Protein AF-A0A368G1B8-F1 (afdb_monomer_lite)

Organism: Ancylostoma caninum (NCBI:txid29170)

pLDDT: mean 90.11, std 9.59, range [39.81, 97.56]

Structure (mmCIF, N/CA/C/O backbone):
data_AF-A0A368G1B8-F1
#
_entry.id   AF-A0A368G1B8-F1
#
loop_
_atom_site.group_PDB
_atom_site.id
_atom_site.type_symbol
_atom_site.label_atom_id
_atom_site.label_alt_id
_atom_site.label_comp_id
_atom_site.label_asym_id
_atom_site.label_entity_id
_atom_site.label_seq_id
_atom_site.pdbx_PDB_ins_code
_atom_site.Cartn_x
_atom_site.Cartn_y
_atom_site.Cartn_z
_atom_site.occupancy
_atom_site.B_iso_or_equiv
_atom_site.auth_seq_id
_atom_site.auth_comp_id
_atom_site.auth_asym_id
_atom_site.auth_atom_id
_atom_site.pdbx_PDB_model_num
ATOM 1 N N . MET A 1 1 ? -8.456 -7.487 39.357 1.00 39.81 1 MET A N 1
ATOM 2 C CA . MET A 1 1 ? -8.401 -8.411 38.199 1.00 39.81 1 MET A CA 1
ATOM 3 C C . MET A 1 1 ? -7.713 -7.696 37.040 1.00 39.81 1 MET A C 1
ATOM 5 O O . MET A 1 1 ? -8.274 -6.729 36.543 1.00 39.81 1 MET A O 1
ATOM 9 N N . LEU A 1 2 ? -6.509 -8.111 36.630 1.00 42.59 2 LEU A N 1
ATOM 10 C CA . LEU A 1 2 ? -5.891 -7.611 35.394 1.00 42.59 2 LEU A CA 1
ATOM 11 C C . LEU A 1 2 ? -6.540 -8.318 34.195 1.00 42.59 2 LEU A C 1
ATOM 13 O O . LEU A 1 2 ? -6.423 -9.536 34.066 1.00 42.59 2 LEU A O 1
ATOM 17 N N . ARG A 1 3 ? -7.227 -7.577 33.318 1.00 55.09 3 ARG A N 1
ATOM 18 C CA . ARG A 1 3 ? -7.678 -8.117 32.026 1.00 55.09 3 ARG A CA 1
ATOM 19 C C . ARG A 1 3 ? -6.454 -8.315 31.125 1.00 55.09 3 ARG A C 1
ATOM 21 O O . ARG A 1 3 ? -5.745 -7.352 30.830 1.00 55.09 3 ARG A O 1
ATOM 28 N N . LYS A 1 4 ? -6.204 -9.552 30.683 1.00 54.22 4 LYS A N 1
ATOM 29 C CA . LYS A 1 4 ? -5.253 -9.827 29.596 1.00 54.22 4 LYS A CA 1
ATOM 30 C C . LYS A 1 4 ? -5.818 -9.213 28.315 1.00 54.22 4 LYS A C 1
ATOM 32 O O . LYS A 1 4 ? -6.913 -9.572 27.894 1.00 54.22 4 LYS A O 1
ATOM 37 N N . HIS A 1 5 ? -5.089 -8.270 27.731 1.00 60.88 5 HIS A N 1
ATOM 38 C CA . HIS A 1 5 ? -5.417 -7.727 26.419 1.00 60.88 5 HIS A CA 1
ATOM 39 C C . HIS A 1 5 ? -4.805 -8.658 25.377 1.00 60.88 5 HIS A C 1
ATOM 41 O O . HIS A 1 5 ? -3.584 -8.781 25.298 1.00 60.88 5 HIS A O 1
ATOM 47 N N . PHE A 1 6 ? -5.648 -9.347 24.618 1.00 68.31 6 PHE A N 1
ATOM 48 C CA . PHE A 1 6 ? -5.202 -10.096 23.451 1.00 68.31 6 PHE A CA 1
ATOM 49 C C . PHE A 1 6 ? -5.046 -9.112 22.290 1.00 68.31 6 PHE A C 1
ATOM 51 O O . PHE A 1 6 ? -5.903 -8.252 22.092 1.00 68.31 6 PHE A O 1
ATOM 58 N N . ARG A 1 7 ? -3.932 -9.211 21.562 1.00 81.06 7 ARG A N 1
ATOM 59 C CA . ARG A 1 7 ? -3.667 -8.440 20.346 1.00 81.06 7 ARG A CA 1
ATOM 60 C C . ARG A 1 7 ? -3.417 -9.424 19.220 1.00 81.06 7 ARG A C 1
ATOM 62 O O . ARG A 1 7 ? -2.559 -10.292 19.352 1.00 81.06 7 ARG A O 1
ATOM 69 N N . ILE A 1 8 ? -4.149 -9.259 18.127 1.00 86.19 8 ILE A N 1
ATOM 70 C CA . ILE A 1 8 ? -3.932 -10.017 16.896 1.00 86.19 8 ILE A CA 1
ATOM 71 C C . ILE A 1 8 ? -3.113 -9.144 15.951 1.00 86.19 8 ILE A C 1
ATOM 73 O O . ILE A 1 8 ? -3.399 -7.957 15.787 1.00 86.19 8 ILE A O 1
ATOM 77 N N . ILE A 1 9 ? -2.075 -9.734 15.366 1.00 89.88 9 ILE A N 1
ATOM 78 C CA . ILE A 1 9 ? -1.213 -9.096 14.375 1.00 89.88 9 ILE A CA 1
ATOM 79 C C . ILE A 1 9 ? -1.162 -10.029 13.169 1.00 89.88 9 ILE A C 1
ATOM 81 O O . ILE A 1 9 ? -0.794 -11.194 13.317 1.00 89.88 9 ILE A O 1
ATOM 85 N N . VAL A 1 10 ? -1.543 -9.517 12.001 1.00 91.56 10 VAL A N 1
ATOM 86 C CA . VAL A 1 10 ? -1.419 -10.213 10.717 1.00 91.56 10 VAL A CA 1
ATOM 87 C C . VAL A 1 10 ? -0.416 -9.451 9.866 1.00 91.56 10 VAL A C 1
ATOM 89 O O . VAL A 1 10 ? -0.584 -8.250 9.656 1.00 91.56 10 VAL A O 1
ATOM 92 N N . ASN A 1 11 ? 0.606 -10.161 9.389 1.00 93.69 11 ASN A N 1
ATOM 93 C CA . ASN A 1 11 ? 1.667 -9.609 8.555 1.00 93.69 11 ASN A CA 1
ATOM 94 C C . ASN A 1 11 ? 1.649 -10.268 7.174 1.00 93.69 11 ASN A C 1
ATOM 96 O O . ASN A 1 11 ? 1.469 -11.483 7.075 1.00 93.69 11 ASN A O 1
ATOM 100 N N . GLY A 1 12 ? 1.866 -9.474 6.132 1.00 92.94 12 GLY A N 1
ATOM 101 C CA . GLY A 1 12 ? 2.052 -9.941 4.763 1.00 92.94 12 GLY A CA 1
ATOM 102 C C . GLY A 1 12 ? 3.280 -9.283 4.156 1.00 92.94 12 GLY A C 1
ATOM 103 O O . GLY A 1 12 ? 3.201 -8.127 3.746 1.00 92.94 12 GLY A O 1
ATOM 104 N N . ASP A 1 13 ? 4.384 -10.022 4.082 1.00 94.88 13 ASP A N 1
ATOM 105 C CA . ASP A 1 13 ? 5.646 -9.543 3.520 1.00 94.88 13 ASP A CA 1
ATOM 106 C C . ASP A 1 13 ? 5.967 -10.269 2.213 1.00 94.88 13 ASP A C 1
ATOM 108 O O . ASP A 1 13 ? 5.776 -11.482 2.102 1.00 94.88 13 ASP A O 1
ATOM 112 N N . GLY A 1 14 ? 6.479 -9.548 1.215 1.00 94.38 14 GLY A N 1
ATOM 113 C CA . GLY A 1 14 ? 6.870 -10.172 -0.047 1.00 94.38 14 GLY A CA 1
ATOM 114 C C . GLY A 1 14 ? 7.873 -9.367 -0.854 1.00 94.38 14 GLY A C 1
ATOM 115 O O . GLY A 1 14 ? 7.927 -8.140 -0.786 1.00 94.38 14 GLY A O 1
ATOM 116 N N . GLN A 1 15 ? 8.672 -10.072 -1.650 1.00 94.81 15 GLN A N 1
ATOM 117 C CA . GLN A 1 15 ? 9.614 -9.465 -2.581 1.00 94.81 15 GLN A CA 1
ATOM 118 C C . GLN A 1 15 ? 9.571 -10.199 -3.918 1.00 94.81 15 GLN A C 1
ATOM 120 O O . GLN A 1 15 ? 9.564 -11.428 -3.952 1.00 94.81 15 GLN A O 1
ATOM 125 N N . ALA A 1 16 ? 9.569 -9.446 -5.015 1.00 93.94 16 ALA A N 1
ATOM 126 C CA . ALA A 1 16 ? 9.720 -9.979 -6.361 1.00 93.94 16 ALA A CA 1
ATOM 127 C C . ALA A 1 16 ? 10.942 -9.344 -7.027 1.00 93.94 16 ALA A C 1
ATOM 129 O O . ALA A 1 16 ? 11.042 -8.121 -7.153 1.00 93.94 16 ALA A O 1
ATOM 130 N N . HIS A 1 17 ? 11.877 -10.176 -7.475 1.00 93.06 17 HIS A N 1
ATOM 131 C CA . HIS A 1 17 ? 13.092 -9.729 -8.144 1.00 93.06 17 HIS A CA 1
ATOM 132 C C . HIS A 1 17 ? 13.237 -10.432 -9.489 1.00 93.06 17 HIS A C 1
ATOM 134 O O . HIS A 1 17 ? 13.127 -11.653 -9.577 1.00 93.06 17 HIS A O 1
ATOM 140 N N . SER A 1 18 ? 13.512 -9.652 -10.528 1.00 89.38 18 SER A N 1
ATOM 141 C CA . SER A 1 18 ? 13.812 -10.154 -11.865 1.00 89.38 18 SER A CA 1
ATOM 142 C C . SER A 1 18 ? 15.047 -9.449 -12.420 1.00 89.38 18 SER A C 1
ATOM 144 O O . SER A 1 18 ? 15.299 -8.281 -12.118 1.00 89.38 18 SER A O 1
ATOM 146 N N . ASN A 1 19 ? 15.822 -10.159 -13.237 1.00 85.12 19 ASN A N 1
ATOM 147 C CA . ASN A 1 19 ? 17.014 -9.621 -13.880 1.00 85.12 19 ASN A CA 1
ATOM 148 C C . ASN A 1 19 ? 16.810 -9.607 -15.398 1.00 85.12 19 ASN A C 1
ATOM 150 O O . ASN A 1 19 ? 16.779 -10.668 -16.016 1.00 85.12 19 ASN A O 1
ATOM 154 N N . GLY A 1 20 ? 16.650 -8.418 -15.984 1.00 77.12 20 GLY 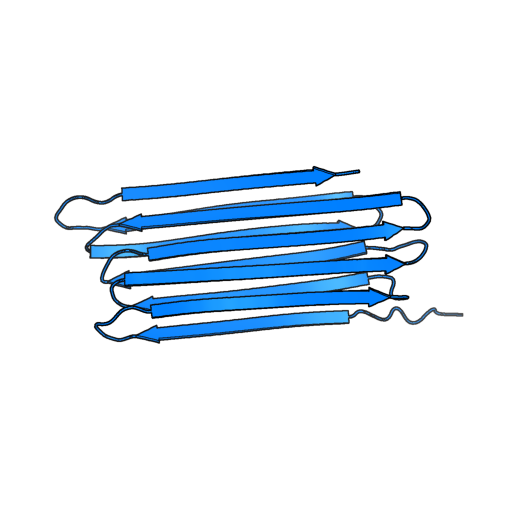A N 1
ATOM 155 C CA . GLY A 1 20 ? 16.422 -8.264 -17.428 1.00 77.12 20 GLY A CA 1
ATOM 156 C C . GLY A 1 20 ? 15.014 -8.656 -17.893 1.00 77.12 20 GLY A C 1
ATOM 157 O O . GLY A 1 20 ? 14.820 -8.952 -19.066 1.00 77.12 20 GLY A O 1
ATOM 158 N N . ALA A 1 21 ? 14.050 -8.723 -16.974 1.00 88.00 21 ALA A N 1
ATOM 159 C CA . ALA A 1 21 ? 12.657 -9.043 -17.265 1.00 88.00 21 ALA A CA 1
ATOM 160 C C . ALA A 1 21 ? 11.719 -8.192 -16.399 1.00 88.00 21 ALA A C 1
ATOM 162 O O . ALA A 1 21 ? 12.164 -7.374 -15.587 1.00 88.00 21 ALA A O 1
ATOM 163 N N . ASN A 1 22 ? 10.415 -8.388 -16.578 1.00 90.19 22 ASN A N 1
ATOM 164 C CA . ASN A 1 22 ? 9.403 -7.713 -15.779 1.00 90.19 22 ASN A CA 1
ATOM 165 C C . ASN A 1 22 ? 9.223 -8.399 -14.419 1.00 90.19 22 ASN A C 1
ATOM 167 O O . ASN A 1 22 ? 9.302 -9.624 -14.319 1.00 90.19 22 ASN A O 1
ATOM 171 N N . SER A 1 23 ? 8.917 -7.609 -13.389 1.00 92.56 23 SER A N 1
ATOM 172 C CA . SER A 1 23 ? 8.607 -8.108 -12.045 1.00 92.56 23 SER A CA 1
ATOM 173 C C . SER A 1 23 ? 7.259 -7.587 -11.569 1.00 92.56 23 SER A C 1
ATOM 175 O O . SER A 1 23 ? 6.995 -6.387 -11.634 1.00 92.56 23 SER A O 1
ATOM 177 N N . SER A 1 24 ? 6.409 -8.475 -11.060 1.00 91.75 24 SER A N 1
ATOM 178 C CA . SER A 1 24 ? 5.132 -8.096 -10.458 1.00 91.75 24 SER A CA 1
ATOM 179 C C . SER A 1 24 ? 4.954 -8.767 -9.107 1.00 91.75 24 SER A C 1
ATOM 181 O O . SER A 1 24 ? 5.149 -9.978 -8.995 1.00 91.75 24 SER A O 1
ATOM 183 N N . LEU A 1 25 ? 4.528 -8.000 -8.106 1.00 93.88 25 LEU A N 1
ATOM 184 C CA . LEU A 1 25 ? 4.177 -8.515 -6.786 1.00 93.88 25 LEU A CA 1
ATOM 185 C C . LEU A 1 25 ? 2.754 -8.100 -6.404 1.00 93.88 25 LEU A C 1
ATOM 187 O O . LEU A 1 25 ? 2.358 -6.948 -6.571 1.00 93.88 25 LEU A O 1
ATOM 191 N N . THR A 1 26 ? 1.987 -9.041 -5.858 1.00 94.62 26 THR A N 1
ATOM 192 C CA . THR A 1 26 ? 0.731 -8.758 -5.156 1.00 94.62 26 THR A CA 1
ATOM 193 C C . THR A 1 26 ? 0.792 -9.388 -3.777 1.00 94.62 26 THR A C 1
ATOM 195 O O . THR A 1 26 ? 1.048 -10.585 -3.664 1.00 94.62 26 THR A O 1
ATOM 198 N N . ILE A 1 27 ? 0.582 -8.586 -2.737 1.00 93.56 27 ILE A N 1
ATOM 199 C CA . ILE A 1 27 ? 0.590 -9.043 -1.343 1.00 93.56 27 ILE A CA 1
ATOM 200 C C . ILE A 1 27 ? -0.560 -8.432 -0.562 1.00 93.56 27 ILE A C 1
ATOM 202 O O . ILE A 1 27 ? -1.091 -7.386 -0.930 1.00 93.56 27 ILE A O 1
ATOM 206 N N . GLY A 1 28 ? -0.892 -9.045 0.567 1.00 91.56 28 GLY A N 1
ATOM 207 C CA . GLY A 1 28 ? -1.713 -8.359 1.537 1.00 91.56 28 GLY A CA 1
ATOM 208 C C . GLY A 1 28 ? -1.771 -9.022 2.896 1.00 91.56 28 GLY A C 1
ATOM 209 O O . GLY A 1 28 ? -1.371 -10.171 3.076 1.00 91.56 28 GLY A O 1
ATOM 210 N N . ALA A 1 29 ? -2.309 -8.268 3.846 1.00 93.56 29 ALA A N 1
ATOM 211 C CA . ALA A 1 29 ? -2.599 -8.708 5.199 1.00 93.56 29 ALA A CA 1
ATOM 212 C C . ALA A 1 29 ? -4.046 -8.352 5.533 1.00 93.56 29 ALA A C 1
ATOM 214 O O . ALA A 1 29 ? -4.413 -7.180 5.561 1.00 93.56 29 ALA A O 1
ATOM 215 N N . ASN A 1 30 ? -4.873 -9.363 5.785 1.00 92.56 30 ASN A N 1
ATOM 216 C CA . ASN A 1 30 ? -6.281 -9.176 6.116 1.00 92.56 30 ASN A CA 1
ATOM 217 C C . ASN A 1 30 ? -6.585 -9.850 7.449 1.00 92.56 30 ASN A C 1
ATOM 219 O O . ASN A 1 30 ? -6.193 -10.997 7.665 1.00 92.56 30 ASN A O 1
ATOM 223 N N . ALA A 1 31 ? -7.280 -9.141 8.329 1.00 90.56 31 ALA A N 1
ATOM 224 C CA . ALA A 1 31 ? -7.671 -9.651 9.631 1.00 90.56 31 ALA A CA 1
ATOM 225 C C . ALA A 1 31 ? -9.146 -9.350 9.898 1.00 90.56 31 ALA A C 1
ATOM 227 O O . ALA A 1 31 ? -9.542 -8.186 9.933 1.00 90.56 31 ALA A O 1
ATOM 228 N N . ASP A 1 32 ? -9.916 -10.404 10.157 1.00 90.31 32 ASP A N 1
ATOM 229 C CA . ASP A 1 32 ? -11.276 -10.323 10.679 1.00 90.31 32 ASP A CA 1
ATOM 230 C C . ASP A 1 32 ? -11.266 -10.768 12.137 1.00 90.31 32 ASP A C 1
ATOM 232 O O . ASP A 1 32 ? -10.928 -11.906 12.471 1.00 90.31 32 ASP A O 1
ATOM 236 N N . ILE A 1 33 ? -11.595 -9.841 13.025 1.00 87.31 3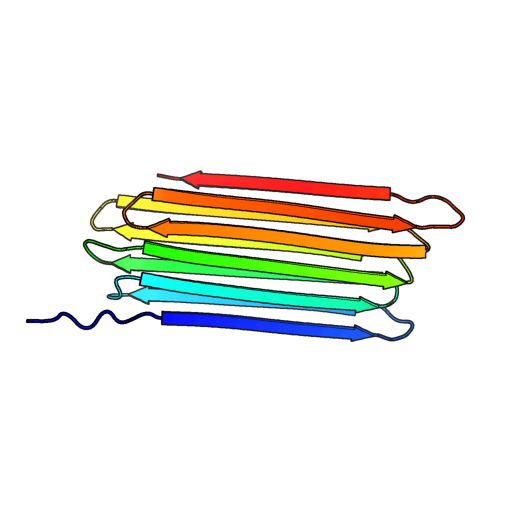3 ILE A N 1
ATOM 237 C CA . ILE A 1 33 ? -11.483 -10.026 14.462 1.00 87.31 33 ILE A CA 1
ATOM 238 C C . ILE A 1 33 ? -12.862 -9.896 15.095 1.00 87.31 33 ILE A C 1
ATOM 240 O O . ILE A 1 33 ? -13.433 -8.809 15.164 1.00 87.31 33 ILE A O 1
ATOM 244 N N . SER A 1 34 ? -13.347 -11.001 15.656 1.00 79.62 34 SER A N 1
ATOM 245 C CA . SER A 1 34 ? -14.468 -11.015 16.597 1.00 79.62 34 SER A CA 1
ATOM 246 C C . SER A 1 34 ? -13.938 -11.091 18.032 1.00 79.62 34 SER A C 1
ATOM 248 O O . SER A 1 34 ? -13.021 -11.869 18.299 1.00 79.62 34 SER A O 1
ATOM 250 N N . ASN A 1 35 ? -14.517 -10.340 18.974 1.00 70.19 35 ASN A N 1
ATOM 251 C CA . ASN A 1 35 ? -14.214 -10.422 20.418 1.00 70.19 35 ASN A CA 1
ATOM 252 C C . ASN A 1 35 ? -12.817 -9.946 20.886 1.00 70.19 35 ASN A C 1
ATOM 254 O O . ASN A 1 35 ? -12.425 -10.237 22.018 1.00 70.19 35 ASN A O 1
ATOM 258 N N . THR A 1 36 ? -12.069 -9.172 20.091 1.00 65.50 36 THR A N 1
ATOM 259 C CA . THR A 1 36 ? -10.739 -8.679 20.509 1.00 65.50 36 THR A CA 1
ATOM 260 C C . THR A 1 36 ? -10.660 -7.157 20.459 1.00 65.50 36 THR A C 1
ATOM 262 O O . THR A 1 36 ? -11.099 -6.535 19.502 1.00 65.50 36 THR A O 1
ATOM 265 N N . TYR A 1 37 ? -10.098 -6.555 21.509 1.00 74.38 37 TYR A N 1
ATOM 266 C CA . TYR A 1 37 ? -10.163 -5.110 21.738 1.00 74.38 37 TYR A CA 1
ATOM 267 C C . TYR A 1 37 ? -9.200 -4.296 20.851 1.00 74.38 37 TYR A C 1
ATOM 269 O O . TYR A 1 37 ? -9.451 -3.118 20.629 1.00 74.38 37 TYR A O 1
ATOM 277 N N . VAL A 1 38 ? -8.127 -4.895 20.306 1.00 81.44 38 VAL A N 1
ATOM 278 C CA . VAL A 1 38 ? -7.201 -4.222 19.372 1.00 81.44 38 VAL A CA 1
ATOM 279 C C . VAL A 1 38 ? -6.579 -5.214 18.380 1.00 81.44 38 VAL A C 1
ATOM 281 O O . VAL A 1 38 ? -6.110 -6.282 18.783 1.00 81.44 38 VAL A O 1
ATOM 284 N N . GLY A 1 39 ? -6.506 -4.836 17.101 1.00 89.31 39 GLY A N 1
ATOM 285 C CA . GLY A 1 39 ? -5.821 -5.601 16.052 1.00 89.31 39 GLY A CA 1
ATOM 286 C C . GLY A 1 39 ? -4.850 -4.770 15.213 1.00 89.31 39 GLY A C 1
ATOM 287 O O . GLY A 1 39 ? -4.902 -3.538 15.211 1.00 89.31 39 GLY A O 1
ATOM 288 N N . SER A 1 40 ? -3.961 -5.445 14.486 1.00 92.81 40 SER A N 1
ATOM 289 C CA . SER A 1 40 ? -3.117 -4.821 13.465 1.00 92.81 40 SER A CA 1
ATOM 290 C C . SER A 1 40 ? -3.029 -5.687 12.207 1.00 92.81 40 SER A C 1
ATOM 292 O O . SER A 1 40 ? -2.785 -6.887 12.314 1.00 92.81 40 SER A O 1
ATOM 294 N N . ALA A 1 41 ? -3.180 -5.070 11.036 1.00 95.25 41 ALA A N 1
ATOM 2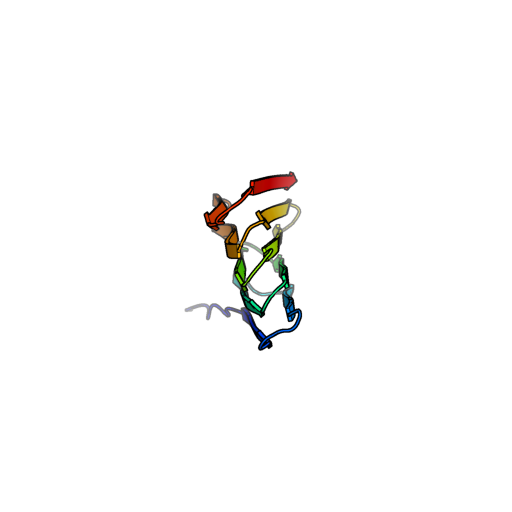95 C CA . ALA A 1 41 ? -2.897 -5.668 9.732 1.00 95.25 41 ALA A CA 1
ATOM 296 C C . ALA A 1 41 ? -1.768 -4.876 9.062 1.00 95.25 41 ALA A C 1
ATOM 298 O O . ALA A 1 41 ? -1.899 -3.673 8.845 1.00 95.25 41 ALA A O 1
ATOM 299 N N . LEU A 1 42 ? -0.639 -5.521 8.793 1.00 95.81 42 LEU A N 1
ATOM 300 C CA . LEU A 1 42 ? 0.563 -4.876 8.272 1.00 95.81 42 LEU A CA 1
ATOM 301 C C . LEU A 1 42 ? 0.990 -5.608 7.006 1.00 95.81 42 LEU A C 1
ATOM 303 O O . LEU A 1 42 ? 1.137 -6.826 7.022 1.00 95.81 42 LEU A O 1
ATOM 307 N N . SER A 1 43 ? 1.200 -4.892 5.911 1.00 95.50 43 SER A N 1
ATOM 308 C CA . SER A 1 43 ? 1.759 -5.497 4.710 1.00 95.50 43 SER A CA 1
ATOM 309 C C . SER A 1 43 ? 2.838 -4.616 4.103 1.00 95.50 43 SER A C 1
ATOM 311 O O . SER A 1 43 ? 2.686 -3.398 4.016 1.00 95.50 43 SER A O 1
ATOM 313 N N . ASN A 1 44 ? 3.952 -5.240 3.731 1.00 96.25 44 ASN A N 1
ATOM 314 C CA . ASN A 1 44 ? 5.100 -4.570 3.147 1.00 96.25 44 ASN A CA 1
ATOM 315 C C . ASN A 1 44 ? 5.669 -5.394 1.997 1.00 96.25 44 ASN A C 1
ATOM 317 O O . ASN A 1 44 ? 5.833 -6.610 2.093 1.00 96.25 44 ASN A O 1
ATOM 321 N N . GLY A 1 45 ? 6.032 -4.743 0.904 1.00 95.50 45 GLY A N 1
ATOM 322 C CA . GLY A 1 45 ? 6.745 -5.453 -0.137 1.00 95.50 45 GLY A CA 1
ATOM 323 C C . GLY A 1 45 ? 7.464 -4.581 -1.129 1.00 95.50 45 GLY A C 1
ATOM 324 O O . GLY A 1 45 ? 7.365 -3.353 -1.129 1.00 95.50 45 GLY A O 1
ATOM 325 N N . ALA A 1 46 ? 8.216 -5.269 -1.977 1.00 95.75 46 ALA A N 1
ATOM 326 C CA . ALA A 1 46 ? 9.036 -4.646 -2.993 1.00 95.75 46 ALA A CA 1
ATOM 327 C C . ALA A 1 46 ? 9.033 -5.458 -4.291 1.00 95.75 46 ALA A C 1
ATOM 329 O O . ALA A 1 46 ? 9.188 -6.679 -4.270 1.00 95.75 46 ALA A O 1
ATOM 330 N N . ALA A 1 47 ? 8.929 -4.775 -5.427 1.00 95.31 47 ALA A N 1
ATOM 331 C CA . ALA A 1 47 ? 9.163 -5.347 -6.746 1.00 95.31 47 ALA A CA 1
ATOM 332 C C . ALA A 1 47 ? 10.344 -4.640 -7.427 1.00 95.31 47 ALA A C 1
ATOM 334 O O . ALA A 1 47 ? 10.443 -3.415 -7.404 1.00 95.31 47 ALA A O 1
ATOM 335 N N . SER A 1 48 ? 11.247 -5.409 -8.040 1.00 93.50 48 SER A N 1
ATOM 336 C CA . SER A 1 48 ? 12.347 -4.864 -8.844 1.00 93.50 48 SER A CA 1
ATOM 337 C C . SER A 1 48 ? 12.619 -5.658 -10.121 1.00 93.50 48 SER A C 1
ATOM 339 O O . SER A 1 48 ? 12.523 -6.888 -10.139 1.00 93.50 48 SER A O 1
ATOM 341 N N . GLY A 1 49 ? 12.934 -4.948 -11.205 1.00 89.94 49 GLY A N 1
ATOM 342 C CA . GLY A 1 49 ? 13.098 -5.517 -12.547 1.00 89.94 49 GLY A CA 1
ATOM 343 C C . GLY A 1 49 ? 13.417 -4.460 -13.599 1.00 89.94 49 GLY A C 1
ATOM 344 O O . GLY A 1 49 ? 13.869 -3.368 -13.252 1.00 89.94 49 GLY A O 1
ATOM 345 N N . GLU A 1 50 ? 13.188 -4.772 -14.876 1.00 89.06 50 GLU A N 1
ATOM 346 C CA . GLU A 1 50 ? 13.206 -3.742 -15.919 1.00 89.06 50 GLU A CA 1
ATOM 347 C C . GLU A 1 50 ? 11.946 -2.878 -15.831 1.00 89.06 50 GLU A C 1
ATOM 349 O O . GLU A 1 50 ? 11.986 -1.762 -15.321 1.00 89.06 50 GLU A O 1
ATOM 354 N N . THR A 1 51 ? 10.795 -3.452 -16.184 1.00 90.94 51 THR A N 1
ATOM 355 C CA . THR A 1 51 ? 9.495 -2.882 -15.810 1.00 90.94 51 THR A CA 1
ATOM 356 C C . THR A 1 51 ? 8.984 -3.578 -14.558 1.00 90.94 51 THR A C 1
ATOM 358 O O . THR A 1 51 ? 9.014 -4.810 -14.474 1.00 90.94 51 THR A O 1
ATOM 361 N N . ASN A 1 52 ? 8.509 -2.826 -13.566 1.00 92.88 52 ASN A N 1
ATOM 362 C CA . ASN A 1 52 ? 7.970 -3.428 -12.351 1.00 92.88 52 ASN A CA 1
ATOM 363 C C . ASN A 1 52 ? 6.664 -2.802 -11.860 1.00 92.88 52 ASN A C 1
ATOM 365 O O . ASN A 1 52 ? 6.362 -1.627 -12.075 1.00 92.88 52 ASN A O 1
ATOM 369 N N . GLY A 1 53 ? 5.879 -3.649 -11.204 1.00 91.75 53 GLY A N 1
ATOM 370 C CA . GLY A 1 53 ? 4.584 -3.311 -10.644 1.00 91.75 53 GLY A CA 1
ATOM 371 C C . GLY A 1 53 ? 4.400 -3.953 -9.278 1.00 91.75 53 GLY A C 1
ATOM 372 O O . GLY A 1 53 ? 4.724 -5.127 -9.089 1.00 91.75 53 GLY A O 1
ATOM 373 N N . MET A 1 54 ? 3.831 -3.218 -8.330 1.00 93.75 54 MET A N 1
ATOM 374 C CA . MET A 1 54 ? 3.384 -3.804 -7.073 1.00 93.75 54 MET A CA 1
ATOM 375 C C . MET A 1 54 ? 1.990 -3.325 -6.708 1.00 93.75 54 MET A C 1
ATOM 377 O O . MET A 1 54 ? 1.708 -2.133 -6.713 1.00 93.75 54 MET A O 1
ATOM 381 N N . ALA A 1 55 ? 1.136 -4.258 -6.317 1.00 94.69 55 ALA A N 1
ATOM 382 C CA . ALA A 1 55 ? -0.098 -3.948 -5.623 1.00 94.69 55 ALA A CA 1
ATOM 383 C C . ALA A 1 55 ? -0.039 -4.560 -4.228 1.00 94.69 55 ALA A C 1
ATOM 385 O O . ALA A 1 55 ? 0.452 -5.676 -4.050 1.00 94.69 55 ALA A O 1
ATOM 386 N N . GLY A 1 56 ? -0.581 -3.878 -3.232 1.00 94.19 56 GLY A N 1
ATOM 387 C CA . GLY A 1 56 ? -0.911 -4.593 -2.017 1.00 94.19 56 GLY A CA 1
ATOM 388 C C . GLY A 1 56 ? -1.973 -3.949 -1.168 1.00 94.19 56 GLY A C 1
ATOM 389 O O . GLY A 1 56 ? -2.358 -2.792 -1.369 1.00 94.19 56 GLY A O 1
ATOM 390 N N . ASN A 1 57 ? -2.483 -4.763 -0.254 1.00 95.56 57 ASN A N 1
ATOM 391 C CA . ASN A 1 57 ? -3.601 -4.408 0.590 1.00 95.56 57 ASN A CA 1
ATOM 392 C C . ASN A 1 57 ? -3.345 -4.737 2.064 1.00 95.56 57 ASN A C 1
ATOM 394 O O . ASN A 1 57 ? -2.828 -5.797 2.401 1.00 95.56 57 ASN A O 1
ATOM 398 N N . ALA A 1 58 ? -3.801 -3.872 2.960 1.00 96.31 58 ALA A N 1
ATOM 399 C CA . ALA A 1 58 ? -3.892 -4.178 4.379 1.00 96.31 58 ALA A CA 1
ATOM 400 C C . ALA A 1 58 ? -5.289 -3.835 4.887 1.00 96.31 58 ALA A C 1
ATOM 402 O O . ALA A 1 58 ? -5.688 -2.675 4.845 1.00 96.31 58 ALA A O 1
ATOM 403 N N . SER A 1 59 ? -6.045 -4.824 5.359 1.00 95.69 59 SER A N 1
ATOM 404 C CA . SER A 1 59 ? -7.396 -4.613 5.878 1.00 95.69 59 SER A CA 1
ATOM 405 C C . SER A 1 59 ? -7.546 -5.171 7.284 1.00 95.69 59 SER A C 1
ATOM 407 O O . SER A 1 59 ? -7.137 -6.297 7.572 1.00 95.69 59 SER A O 1
ATOM 409 N N . LEU A 1 60 ? -8.151 -4.380 8.161 1.00 94.88 60 LEU A N 1
ATOM 410 C CA . LEU A 1 60 ? -8.511 -4.796 9.504 1.00 94.88 60 LEU A CA 1
ATOM 411 C C . LEU A 1 60 ? -9.996 -4.537 9.742 1.00 94.88 60 LEU A C 1
ATOM 413 O O . LEU A 1 60 ? -10.434 -3.387 9.732 1.00 94.88 60 LEU A O 1
ATOM 417 N N . ASN A 1 61 ? -10.741 -5.597 10.036 1.00 93.06 61 ASN A N 1
ATOM 418 C CA . ASN A 1 61 ? -12.121 -5.522 10.488 1.00 93.06 61 ASN A CA 1
ATOM 419 C C . ASN A 1 61 ? -12.193 -5.990 11.946 1.00 93.06 61 ASN A C 1
ATOM 421 O O . ASN A 1 61 ? -11.784 -7.106 12.267 1.00 93.06 61 ASN A O 1
ATOM 425 N N . VAL A 1 62 ? -12.708 -5.144 12.838 1.00 90.88 62 VAL A N 1
ATOM 426 C CA . VAL A 1 62 ? -12.911 -5.485 14.254 1.00 90.88 62 VAL A CA 1
ATOM 427 C C . VAL A 1 62 ? -14.371 -5.274 14.627 1.00 90.88 62 VAL A C 1
ATOM 429 O O . VAL A 1 62 ? -14.888 -4.163 14.503 1.00 90.88 62 VAL A O 1
ATOM 432 N N . ASP A 1 63 ? -15.012 -6.334 15.118 1.00 88.44 63 ASP A N 1
ATOM 433 C CA . ASP A 1 63 ? -16.331 -6.286 15.754 1.00 88.44 63 ASP A CA 1
ATOM 434 C C . ASP A 1 63 ? -16.167 -6.556 17.256 1.00 88.44 63 ASP A C 1
ATOM 436 O O . ASP A 1 63 ? -15.817 -7.668 17.682 1.00 88.44 63 ASP A O 1
ATOM 440 N N . GLY A 1 64 ? -16.335 -5.504 18.063 1.00 81.00 64 GLY A N 1
ATOM 441 C CA . GLY A 1 64 ? -15.995 -5.530 19.481 1.00 81.00 64 GLY A CA 1
ATOM 442 C C . GLY A 1 64 ? -16.754 -4.528 20.356 1.00 81.00 64 GLY A C 1
ATOM 443 O O . GLY A 1 64 ? -17.543 -3.699 19.906 1.00 81.00 64 GLY A O 1
ATOM 444 N N . GLY A 1 65 ? -16.513 -4.629 21.666 1.00 77.00 65 GLY A N 1
ATOM 445 C CA . GLY A 1 65 ? -17.114 -3.772 22.694 1.00 77.00 65 GLY A CA 1
ATOM 446 C C . GLY A 1 65 ? -16.341 -2.469 22.938 1.00 77.00 65 GLY A C 1
ATOM 447 O O . GLY A 1 65 ? -15.680 -1.929 22.049 1.00 77.00 65 GLY A O 1
ATOM 448 N N . SER A 1 66 ? -16.398 -1.940 24.166 1.00 73.69 66 SER A N 1
ATOM 449 C CA . SER A 1 66 ? -15.650 -0.722 24.515 1.00 73.69 66 SER A CA 1
ATOM 450 C C . SER A 1 66 ? -14.135 -0.909 24.362 1.00 73.69 66 SER A C 1
ATOM 452 O O . SER A 1 66 ? -13.593 -1.966 24.673 1.00 73.69 66 SER A O 1
ATOM 454 N N . GLY A 1 67 ? -13.448 0.130 23.878 1.00 72.06 67 GLY A N 1
ATOM 455 C CA . GLY A 1 67 ? -11.998 0.096 23.657 1.00 72.06 67 GLY A CA 1
ATOM 456 C C . GLY A 1 67 ? -11.566 -0.559 22.343 1.00 72.06 67 GLY A C 1
ATOM 457 O O . GLY A 1 67 ? -10.369 -0.744 22.151 1.00 72.06 67 GLY A O 1
ATOM 458 N N . THR A 1 68 ? -12.514 -0.876 21.452 1.00 83.25 68 THR A N 1
ATOM 459 C CA . THR A 1 68 ? -12.236 -1.355 20.092 1.00 83.25 68 THR A CA 1
ATOM 460 C C . THR A 1 68 ? -11.405 -0.336 19.314 1.00 83.25 68 THR A C 1
ATOM 462 O O . THR A 1 68 ? -11.799 0.823 19.160 1.00 83.25 68 THR A O 1
ATOM 465 N N . GLY A 1 69 ? -10.266 -0.790 18.802 1.00 88.38 69 GLY A N 1
ATOM 466 C CA . GLY A 1 69 ? -9.374 -0.008 17.958 1.00 88.38 69 GLY A CA 1
ATOM 467 C C . GLY A 1 69 ? -8.479 -0.899 17.110 1.00 88.38 69 GLY A C 1
ATOM 468 O O . GLY A 1 69 ? -8.558 -2.128 17.144 1.00 88.38 69 GLY A O 1
ATOM 469 N N . GLY A 1 70 ? -7.590 -0.281 16.350 1.00 92.56 70 GLY A N 1
ATOM 470 C CA . GLY A 1 70 ? -6.642 -1.028 15.545 1.00 92.56 70 GLY A CA 1
ATOM 471 C C . GLY A 1 70 ? -5.936 -0.188 14.507 1.00 92.56 70 GLY A C 1
ATOM 472 O O . GLY A 1 70 ? -6.124 1.025 14.425 1.00 92.56 70 GLY A O 1
ATOM 473 N N . SER A 1 71 ? -5.094 -0.850 13.727 1.00 94.81 71 SER A N 1
ATOM 474 C CA . SER A 1 71 ? -4.315 -0.215 12.672 1.00 94.81 71 SER A CA 1
ATOM 475 C C . SER A 1 71 ? -4.195 -1.117 11.457 1.00 94.81 71 SER A C 1
ATOM 477 O O . SER A 1 71 ? -3.896 -2.302 11.596 1.00 94.81 71 SER A O 1
ATOM 479 N N . ALA A 1 72 ? -4.338 -0.541 10.276 1.00 96.88 72 ALA A N 1
ATOM 480 C CA . ALA A 1 72 ? -3.945 -1.170 9.031 1.00 96.88 72 ALA A CA 1
ATOM 481 C C . ALA A 1 72 ? -2.849 -0.322 8.374 1.00 96.88 72 ALA A C 1
ATOM 483 O O . ALA A 1 72 ? -2.918 0.908 8.397 1.00 96.88 72 ALA A O 1
ATOM 484 N N . MET A 1 73 ? -1.826 -0.967 7.823 1.00 97.44 73 MET A N 1
ATOM 485 C CA . MET A 1 73 ? -0.725 -0.309 7.121 1.00 97.44 73 MET A CA 1
ATOM 486 C C . MET A 1 73 ? -0.314 -1.139 5.913 1.00 97.44 73 MET A C 1
ATOM 488 O O . MET A 1 73 ? -0.104 -2.343 6.034 1.00 97.44 73 MET A O 1
ATOM 492 N N . MET A 1 74 ? -0.140 -0.466 4.782 1.00 97.56 74 MET A N 1
ATOM 493 C CA . MET A 1 74 ? 0.416 -1.027 3.564 1.00 97.56 74 MET A CA 1
ATOM 494 C C . MET A 1 74 ? 1.567 -0.144 3.082 1.00 97.56 74 MET A C 1
ATOM 496 O O . MET A 1 74 ? 1.389 1.065 2.910 1.00 97.56 74 MET A O 1
ATOM 500 N N . GLU A 1 75 ? 2.718 -0.752 2.814 1.00 97.31 75 GLU A N 1
ATOM 501 C CA . GLU A 1 75 ? 3.865 -0.097 2.189 1.00 97.31 75 GLU A CA 1
ATOM 502 C C . GLU A 1 75 ? 4.344 -0.893 0.972 1.00 97.31 75 GLU A C 1
ATOM 504 O O . GLU A 1 75 ? 4.579 -2.097 1.038 1.00 97.31 75 GLU A O 1
ATOM 509 N N . ALA A 1 76 ? 4.462 -0.218 -0.167 1.00 97.31 76 ALA A N 1
ATOM 510 C CA . ALA A 1 76 ? 4.862 -0.826 -1.425 1.00 97.31 76 ALA A CA 1
ATOM 511 C C . ALA A 1 76 ? 6.030 -0.068 -2.048 1.00 97.31 76 ALA A C 1
ATOM 513 O O . ALA A 1 76 ? 6.010 1.163 -2.133 1.00 97.31 76 ALA A O 1
ATOM 514 N N . TRP A 1 77 ? 7.016 -0.818 -2.532 1.00 97.06 77 TRP A N 1
ATOM 515 C CA . TRP A 1 77 ? 8.192 -0.301 -3.219 1.00 97.06 77 TRP A CA 1
ATOM 516 C C . TRP A 1 77 ? 8.308 -0.883 -4.626 1.00 97.06 77 TRP A C 1
ATOM 518 O O . TRP A 1 77 ? 8.127 -2.079 -4.844 1.00 97.06 77 TRP A O 1
ATOM 528 N N . GLY A 1 78 ? 8.638 -0.021 -5.580 1.00 96.06 78 GLY A N 1
ATOM 529 C CA . GLY A 1 78 ? 8.954 -0.387 -6.954 1.00 96.06 78 GLY A CA 1
ATOM 530 C C . GLY A 1 78 ? 10.255 0.281 -7.371 1.00 96.06 78 GLY A C 1
ATOM 531 O O . GLY A 1 78 ? 10.543 1.403 -6.946 1.00 96.06 78 GLY A O 1
ATOM 532 N N . GLY A 1 79 ? 11.067 -0.383 -8.180 1.00 93.75 79 GLY A N 1
ATOM 533 C CA . GLY A 1 79 ? 12.273 0.241 -8.705 1.00 93.75 79 GLY A CA 1
ATOM 534 C C . GLY A 1 79 ? 13.124 -0.674 -9.564 1.00 93.75 79 GLY A C 1
ATOM 535 O O . GLY A 1 79 ? 13.096 -1.896 -9.437 1.00 93.75 79 GLY A O 1
ATOM 536 N N . GLY A 1 80 ? 13.934 -0.079 -10.431 1.00 91.81 80 GLY A N 1
ATOM 537 C CA . GLY A 1 80 ? 14.787 -0.856 -11.317 1.00 91.81 80 GLY A CA 1
ATOM 538 C C . GLY A 1 80 ? 15.188 -0.123 -12.584 1.00 91.81 80 GLY A C 1
ATOM 539 O O . GLY A 1 80 ? 15.368 1.096 -12.577 1.00 91.81 80 GLY A O 1
ATOM 540 N N . LYS A 1 81 ? 15.406 -0.896 -13.649 1.00 91.12 81 LYS A N 1
ATOM 541 C CA . LYS A 1 81 ? 15.851 -0.413 -14.960 1.00 91.12 81 LYS A CA 1
ATOM 542 C C . LYS A 1 81 ? 14.651 -0.204 -15.886 1.00 91.12 81 LYS A C 1
ATOM 544 O O . LYS A 1 81 ? 14.358 -1.079 -16.686 1.00 91.12 81 LYS A O 1
ATOM 549 N N . GLY A 1 82 ? 13.981 0.932 -15.805 1.00 92.69 82 GLY A N 1
ATOM 550 C CA . GLY A 1 82 ? 12.766 1.168 -16.582 1.00 92.69 82 GLY A CA 1
ATOM 551 C C . GLY A 1 82 ? 11.639 1.661 -15.698 1.00 92.69 82 GLY A C 1
ATOM 552 O O . GLY A 1 82 ? 11.876 2.192 -14.611 1.00 92.69 82 GLY A O 1
ATOM 553 N N . ASP A 1 83 ? 10.413 1.475 -16.166 1.00 95.31 83 ASP A N 1
ATOM 554 C CA . ASP A 1 83 ? 9.217 2.010 -15.531 1.00 95.31 83 ASP A CA 1
ATOM 555 C C . ASP A 1 83 ? 8.851 1.233 -14.258 1.00 95.31 83 ASP A C 1
ATOM 557 O O . ASP A 1 83 ? 8.956 0.004 -14.187 1.00 95.31 83 ASP A O 1
ATOM 561 N N . SER A 1 84 ? 8.380 1.956 -13.242 1.00 97.12 84 SER A N 1
ATOM 562 C CA . SER A 1 84 ? 7.911 1.369 -11.985 1.00 97.12 84 SER A CA 1
ATOM 563 C C . SER A 1 84 ? 6.550 1.927 -11.611 1.00 97.12 84 SER A C 1
ATOM 565 O O . SER A 1 84 ? 6.312 3.129 -11.725 1.00 97.12 84 SER A O 1
ATOM 567 N N . SER A 1 85 ? 5.675 1.074 -11.089 1.00 97.25 85 SER A N 1
ATOM 568 C CA . SER A 1 85 ? 4.398 1.495 -10.513 1.00 97.25 85 SER A CA 1
ATOM 569 C C . SER A 1 85 ? 4.090 0.737 -9.232 1.00 97.25 85 SER A C 1
ATOM 571 O O . SER A 1 85 ? 4.350 -0.460 -9.129 1.00 97.25 85 SER A O 1
ATOM 573 N N . VAL A 1 86 ? 3.523 1.426 -8.245 1.00 97.44 86 VAL A N 1
ATOM 574 C CA . VAL A 1 86 ? 3.005 0.782 -7.041 1.00 97.44 86 VAL A CA 1
ATOM 575 C C . VAL A 1 86 ? 1.643 1.328 -6.643 1.00 97.44 86 VAL A C 1
ATOM 577 O O . VAL A 1 86 ? 1.358 2.514 -6.811 1.00 97.44 86 VAL A O 1
ATOM 580 N N . PHE A 1 87 ? 0.813 0.448 -6.092 1.00 97.00 87 PHE A N 1
ATOM 581 C CA . PHE A 1 87 ? -0.520 0.745 -5.594 1.00 97.00 87 PHE A CA 1
ATOM 582 C C . PHE A 1 87 ? -0.720 0.135 -4.205 1.00 97.00 87 PHE A C 1
ATOM 584 O O . PHE A 1 87 ? -0.472 -1.052 -3.990 1.00 97.00 87 PHE A O 1
ATOM 591 N N . THR A 1 88 ? -1.198 0.941 -3.265 1.00 97.44 88 THR A N 1
ATOM 592 C CA . THR A 1 88 ? -1.515 0.536 -1.896 1.00 97.44 88 THR A CA 1
ATOM 593 C C . THR A 1 88 ? -2.986 0.765 -1.593 1.00 97.44 88 THR A C 1
ATOM 595 O O . THR A 1 88 ? -3.568 1.794 -1.941 1.00 97.44 88 THR A O 1
ATOM 598 N N . ASN A 1 89 ? -3.597 -0.201 -0.915 1.00 96.31 89 ASN A N 1
ATOM 599 C CA . ASN A 1 89 ? -4.943 -0.106 -0.370 1.00 96.31 89 ASN A CA 1
ATOM 600 C C . ASN A 1 89 ? -4.900 -0.444 1.120 1.00 96.31 89 ASN A C 1
ATOM 602 O O . ASN A 1 89 ? -4.440 -1.514 1.503 1.00 96.31 89 ASN A O 1
ATOM 606 N N . THR A 1 90 ? -5.396 0.448 1.962 1.00 96.81 90 THR A N 1
ATOM 607 C CA . THR A 1 90 ? -5.438 0.224 3.402 1.00 96.81 90 THR A CA 1
ATOM 608 C C . THR A 1 90 ? -6.846 0.476 3.915 1.00 96.81 90 THR A C 1
ATOM 610 O O . THR A 1 90 ? -7.409 1.537 3.660 1.00 96.81 90 THR A O 1
ATOM 613 N N . GLY A 1 91 ? -7.414 -0.477 4.650 1.00 96.19 91 GLY A N 1
ATOM 614 C CA . GLY A 1 91 ? -8.777 -0.420 5.168 1.00 96.19 91 GLY A CA 1
ATOM 615 C C . GLY A 1 91 ? -8.852 -0.703 6.666 1.00 96.19 91 GLY A C 1
ATOM 616 O O . GLY A 1 91 ? -8.204 -1.618 7.168 1.00 96.19 91 GLY A O 1
ATOM 617 N N . LEU A 1 92 ? -9.680 0.059 7.373 1.00 95.12 92 LEU A N 1
ATOM 618 C CA . LEU A 1 92 ? -10.016 -0.164 8.772 1.00 95.12 92 LEU A CA 1
ATOM 619 C C . LEU A 1 92 ? -11.526 -0.055 8.957 1.00 95.12 92 LEU A C 1
ATOM 621 O O . LEU A 1 92 ? -12.091 1.032 8.831 1.00 95.12 92 LEU A O 1
ATOM 625 N N . THR A 1 93 ? -12.157 -1.173 9.303 1.00 93.81 93 THR A N 1
ATOM 626 C CA . THR A 1 93 ? -13.561 -1.229 9.708 1.00 93.81 93 THR A CA 1
ATOM 627 C C . THR A 1 93 ? -13.630 -1.546 11.191 1.00 93.81 93 THR A C 1
ATOM 629 O O . THR A 1 93 ? -13.175 -2.596 11.636 1.00 93.81 93 THR A O 1
ATOM 632 N N . LEU A 1 94 ? -14.220 -0.650 11.971 1.00 91.88 94 LEU A N 1
ATOM 633 C CA . LEU A 1 94 ? -14.423 -0.829 13.400 1.00 91.88 94 LEU A CA 1
ATOM 634 C C . LEU A 1 94 ? -15.897 -0.713 13.718 1.00 91.88 94 LEU A C 1
ATOM 636 O O . LEU A 1 94 ? -16.500 0.342 13.518 1.00 91.88 94 LEU A O 1
ATOM 640 N N . LYS A 1 95 ? -16.446 -1.784 14.271 1.00 89.44 95 LYS A N 1
ATOM 641 C CA . LYS A 1 95 ? -17.770 -1.796 14.861 1.00 89.44 95 LYS A CA 1
ATOM 642 C C . LYS A 1 95 ? -17.624 -1.817 16.377 1.00 89.44 95 LYS A C 1
ATOM 644 O O . LYS A 1 95 ? -17.038 -2.738 16.943 1.00 89.44 95 LYS A O 1
ATOM 649 N N . GLN A 1 96 ? -18.110 -0.755 17.011 1.00 85.12 96 GLN A N 1
ATOM 650 C CA . GLN A 1 96 ? -18.110 -0.570 18.455 1.00 85.12 96 GLN A CA 1
ATOM 651 C C . GLN A 1 96 ? -19.553 -0.355 18.909 1.00 85.12 96 GLN A C 1
ATOM 653 O O . GLN A 1 96 ? -20.107 0.727 18.712 1.00 85.12 96 GLN A O 1
ATOM 658 N N . TRP A 1 97 ? -20.151 -1.370 19.538 1.00 81.88 97 TRP A N 1
ATOM 659 C CA . TRP A 1 97 ? -21.594 -1.379 19.824 1.00 81.88 97 TRP A CA 1
ATOM 660 C C . TRP A 1 97 ? -22.399 -1.130 18.529 1.00 81.88 97 TRP A C 1
ATOM 662 O O . TRP A 1 97 ? -22.230 -1.877 17.566 1.00 81.88 97 TRP A O 1
ATOM 672 N N . ASP A 1 98 ? -23.207 -0.066 18.481 1.00 82.50 98 ASP A N 1
ATOM 673 C CA . ASP A 1 98 ? -24.005 0.334 17.313 1.00 82.50 98 ASP A CA 1
ATOM 674 C C . ASP A 1 98 ? -23.275 1.304 16.364 1.00 82.50 98 ASP A C 1
ATOM 676 O O . ASP A 1 98 ? -23.829 1.718 15.347 1.00 82.50 98 ASP A O 1
ATOM 680 N N . GLN A 1 99 ? -22.035 1.699 16.678 1.00 86.44 99 GLN A N 1
ATOM 681 C CA . GLN A 1 99 ? -21.260 2.626 15.852 1.00 86.44 99 GLN A CA 1
ATOM 682 C C . GLN A 1 99 ? -20.363 1.877 14.871 1.00 86.44 99 GLN A C 1
ATOM 684 O O . GLN A 1 99 ? -19.558 1.033 15.271 1.00 86.44 99 GLN A O 1
ATOM 689 N N . LEU A 1 100 ? -20.452 2.243 13.592 1.00 89.56 100 LEU A N 1
ATOM 690 C CA . LEU A 1 100 ? -19.594 1.738 12.529 1.00 89.56 100 LEU A CA 1
ATOM 691 C C . LEU A 1 100 ? -18.668 2.850 12.043 1.00 89.56 100 LEU A C 1
ATOM 693 O O . LEU A 1 100 ? -19.112 3.914 11.636 1.00 89.56 100 LEU A O 1
ATOM 697 N N . ARG A 1 101 ? -17.366 2.586 12.032 1.00 89.69 101 ARG A N 1
ATOM 698 C CA . ARG A 1 101 ? -16.363 3.482 11.454 1.00 89.69 101 ARG A CA 1
ATOM 699 C C . ARG A 1 101 ? -15.629 2.716 10.376 1.00 89.69 101 ARG A C 1
ATOM 701 O O . ARG A 1 101 ? -15.037 1.681 10.664 1.00 89.69 101 ARG A O 1
ATOM 708 N N . ASN A 1 102 ? -15.681 3.208 9.148 1.00 91.94 102 ASN A N 1
ATOM 709 C CA . ASN A 1 102 ? -14.994 2.601 8.019 1.00 91.94 102 ASN A CA 1
ATOM 710 C C . ASN A 1 102 ? -14.099 3.647 7.364 1.00 91.94 102 ASN A C 1
ATOM 712 O O . ASN A 1 102 ? -14.560 4.710 6.945 1.00 91.94 102 ASN A O 1
ATOM 716 N N . ILE A 1 103 ? -12.813 3.340 7.300 1.00 94.06 103 ILE A N 1
ATOM 717 C CA . ILE A 1 103 ? -11.805 4.194 6.701 1.00 94.06 103 ILE A CA 1
ATOM 718 C C . ILE A 1 103 ? -11.083 3.378 5.642 1.00 94.06 103 ILE A C 1
ATOM 720 O O . ILE A 1 103 ? -10.608 2.280 5.914 1.00 94.06 103 ILE A O 1
ATOM 724 N N . THR A 1 104 ? -10.974 3.927 4.440 1.00 94.75 104 THR A N 1
ATOM 725 C CA . THR A 1 104 ? -10.168 3.352 3.361 1.00 94.75 104 THR A CA 1
ATOM 726 C C . THR A 1 104 ? -9.217 4.411 2.828 1.00 94.75 104 THR A C 1
ATOM 728 O O . THR A 1 104 ? -9.613 5.556 2.622 1.00 94.75 104 THR A O 1
ATOM 731 N N . ILE A 1 105 ? -7.964 4.035 2.606 1.00 96.12 105 ILE A N 1
ATOM 732 C CA . ILE A 1 105 ? -6.911 4.873 2.042 1.00 96.12 105 ILE A CA 1
ATOM 733 C C . ILE A 1 105 ? -6.341 4.147 0.832 1.00 96.12 105 ILE A C 1
ATOM 735 O O . ILE A 1 105 ? -6.014 2.965 0.904 1.00 96.12 105 ILE A O 1
ATOM 739 N N . ASN A 1 106 ? -6.205 4.866 -0.274 1.00 96.25 106 ASN A N 1
ATOM 740 C CA . ASN A 1 106 ? -5.550 4.378 -1.473 1.00 96.25 106 ASN A CA 1
ATOM 741 C C . ASN A 1 106 ? -4.401 5.299 -1.847 1.00 96.25 106 ASN A C 1
ATOM 743 O O . ASN A 1 106 ? -4.530 6.525 -1.796 1.00 96.25 106 ASN A O 1
ATOM 747 N N . GLY A 1 107 ? -3.290 4.695 -2.238 1.00 96.75 107 GLY A N 1
ATOM 748 C CA . GLY A 1 107 ? -2.118 5.380 -2.749 1.00 96.75 107 GLY A CA 1
ATOM 749 C C . GLY A 1 107 ? -1.680 4.731 -4.049 1.00 96.75 107 GLY A C 1
ATOM 750 O O . GLY A 1 107 ? -1.737 3.514 -4.198 1.00 96.75 107 GLY A O 1
ATOM 751 N N . GLY A 1 108 ? -1.271 5.543 -5.009 1.00 96.94 108 GLY A N 1
ATOM 752 C CA . GLY A 1 108 ? -0.754 5.084 -6.286 1.00 96.94 108 GLY A CA 1
ATOM 753 C C . GLY A 1 108 ? 0.382 5.986 -6.717 1.00 96.94 108 GLY A C 1
ATOM 754 O O . GLY A 1 108 ? 0.275 7.207 -6.623 1.00 96.94 108 GLY A O 1
ATOM 755 N N . VAL A 1 109 ? 1.475 5.403 -7.182 1.00 97.00 109 VAL A N 1
ATOM 756 C CA . VAL A 1 109 ? 2.578 6.167 -7.754 1.00 97.00 109 VAL A CA 1
ATOM 757 C C . VAL A 1 109 ? 3.194 5.395 -8.904 1.00 97.00 109 VAL A C 1
ATOM 759 O O . VAL A 1 109 ? 3.321 4.173 -8.858 1.00 97.00 109 VAL A O 1
ATOM 762 N N . ALA A 1 110 ? 3.565 6.116 -9.949 1.00 96.94 110 ALA A N 1
ATOM 763 C CA . ALA A 1 110 ? 4.239 5.569 -11.107 1.00 96.94 110 ALA A CA 1
ATOM 764 C C . ALA A 1 110 ? 5.333 6.525 -11.569 1.00 96.94 110 ALA A C 1
ATOM 766 O O . ALA A 1 110 ? 5.225 7.742 -11.401 1.00 96.94 110 ALA A O 1
ATOM 767 N N . ALA A 1 111 ? 6.385 5.967 -12.147 1.00 96.81 111 ALA A N 1
ATOM 768 C CA . ALA A 1 111 ? 7.468 6.712 -12.754 1.00 96.81 111 ALA A CA 1
ATOM 769 C C . ALA A 1 111 ? 7.947 5.995 -14.013 1.00 96.81 111 ALA A C 1
ATOM 771 O O . ALA A 1 111 ? 7.981 4.764 -14.048 1.00 96.81 111 ALA A O 1
ATOM 772 N N . SER A 1 112 ? 8.346 6.778 -15.014 1.00 95.44 112 SER A N 1
ATOM 773 C CA . SER A 1 112 ? 8.937 6.284 -16.256 1.00 95.44 112 SER A CA 1
ATOM 774 C C . SER A 1 112 ? 10.304 6.900 -16.521 1.00 95.44 112 SER A C 1
ATOM 776 O O . SER A 1 112 ? 10.524 8.075 -16.202 1.00 95.44 112 SER A O 1
ATOM 778 N N . GLY A 1 113 ? 11.223 6.114 -17.084 1.00 93.31 113 GLY A N 1
ATOM 779 C CA . GLY A 1 113 ? 12.611 6.506 -17.371 1.00 93.31 113 GLY A CA 1
ATOM 780 C C . GLY A 1 113 ? 13.599 5.336 -17.275 1.00 93.31 113 GLY A C 1
ATOM 781 O O . GLY A 1 113 ? 13.228 4.233 -16.898 1.00 93.31 113 GLY A O 1
ATOM 782 N N . ASP A 1 114 ? 14.879 5.573 -17.576 1.00 94.00 114 ASP A N 1
ATOM 783 C CA . ASP A 1 114 ? 15.922 4.527 -17.609 1.00 94.00 114 ASP A CA 1
ATOM 784 C C . ASP A 1 114 ? 16.155 3.885 -16.232 1.00 94.00 114 ASP A C 1
ATOM 786 O O . ASP A 1 114 ? 16.525 2.712 -16.121 1.00 94.00 114 ASP A O 1
ATOM 790 N N . ARG A 1 115 ? 15.984 4.674 -15.167 1.00 93.88 115 ARG A N 1
ATOM 791 C CA . ARG A 1 115 ? 15.974 4.201 -13.783 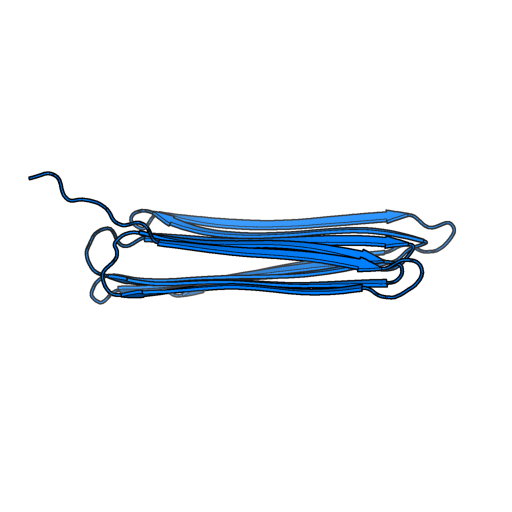1.00 93.88 115 ARG A CA 1
ATOM 792 C C . ARG A 1 115 ? 14.898 4.927 -13.009 1.00 93.88 115 ARG A C 1
ATOM 794 O O . ARG A 1 115 ? 14.896 6.159 -12.967 1.00 93.88 115 ARG A O 1
ATOM 801 N N . THR A 1 116 ? 14.053 4.162 -12.339 1.00 96.38 116 THR A N 1
ATOM 802 C CA . THR A 1 116 ? 12.978 4.704 -11.514 1.00 96.38 116 THR A CA 1
ATOM 803 C C . THR A 1 116 ? 12.975 4.062 -10.137 1.00 96.38 116 THR A C 1
ATOM 805 O O . THR A 1 116 ? 13.461 2.942 -9.944 1.00 96.38 116 THR A O 1
ATOM 808 N N . GLN A 1 117 ? 12.442 4.796 -9.168 1.00 96.25 117 GLN A N 1
ATOM 809 C CA . GLN A 1 117 ? 12.136 4.293 -7.840 1.00 96.25 117 GLN A CA 1
ATOM 810 C C . GLN A 1 117 ? 10.847 4.949 -7.368 1.00 96.25 117 GLN A C 1
ATOM 812 O O . GLN A 1 117 ? 10.699 6.168 -7.420 1.00 96.25 117 GLN A O 1
ATOM 817 N N . VAL A 1 118 ? 9.907 4.143 -6.906 1.00 97.44 118 VAL A N 1
ATOM 818 C CA . VAL A 1 118 ? 8.600 4.598 -6.451 1.00 97.44 118 VAL A CA 1
ATOM 819 C C . VAL A 1 118 ? 8.247 3.938 -5.125 1.00 97.44 118 VAL A C 1
ATOM 821 O O . VAL A 1 118 ? 8.633 2.802 -4.848 1.00 97.44 118 VAL A O 1
ATOM 824 N N . ASN A 1 119 ? 7.514 4.661 -4.291 1.00 97.56 119 ASN A N 1
ATOM 825 C CA . ASN A 1 119 ? 7.030 4.193 -3.004 1.00 97.56 119 ASN A CA 1
ATOM 826 C C . ASN A 1 119 ? 5.633 4.740 -2.749 1.00 97.56 119 ASN A C 1
ATOM 828 O O . ASN A 1 119 ? 5.390 5.934 -2.930 1.00 97.56 119 ASN A O 1
ATOM 832 N N . SER A 1 120 ? 4.735 3.868 -2.309 1.00 97.56 120 SER A N 1
ATOM 833 C CA . SER A 1 120 ? 3.438 4.263 -1.780 1.00 97.56 120 SER A CA 1
ATOM 834 C C . SER A 1 120 ? 3.283 3.686 -0.386 1.00 97.56 120 SER A C 1
ATOM 836 O O . SER A 1 120 ? 3.527 2.503 -0.156 1.00 97.56 120 SER A O 1
ATOM 838 N N . PHE A 1 121 ? 2.871 4.542 0.535 1.00 97.00 121 PHE A N 1
ATOM 839 C CA . PHE A 1 121 ? 2.617 4.223 1.924 1.00 97.00 121 PHE A CA 1
ATOM 840 C C . PHE A 1 121 ? 1.200 4.664 2.270 1.00 97.00 121 PHE A C 1
ATOM 842 O O . PHE A 1 121 ? 0.790 5.784 1.957 1.00 97.00 121 PHE A O 1
ATOM 849 N N . SER A 1 122 ? 0.446 3.792 2.927 1.00 97.44 122 SER A N 1
ATOM 850 C CA . SER A 1 122 ? -0.910 4.082 3.379 1.00 97.44 122 SER A CA 1
ATOM 851 C C . SER A 1 122 ? -1.145 3.449 4.746 1.00 97.44 122 SER A C 1
ATOM 853 O O . SER A 1 122 ? -1.094 2.228 4.889 1.00 97.44 122 SER A O 1
ATOM 855 N N . MET A 1 123 ? -1.453 4.266 5.748 1.00 96.56 123 MET A N 1
ATOM 856 C CA . MET A 1 123 ? -1.729 3.828 7.112 1.00 96.56 123 MET A CA 1
ATOM 857 C C . MET A 1 123 ? -3.015 4.460 7.622 1.00 96.56 123 MET A C 1
ATOM 859 O O . MET A 1 123 ? -3.226 5.666 7.524 1.00 96.56 123 MET A O 1
ATOM 863 N N . VAL A 1 124 ? -3.841 3.635 8.250 1.00 96.38 124 VAL A N 1
ATOM 864 C CA . VAL A 1 124 ? -4.951 4.089 9.074 1.00 96.38 124 VAL A CA 1
ATOM 865 C C . VAL A 1 124 ? -4.839 3.463 10.454 1.00 96.38 124 VAL A C 1
ATOM 867 O O . VAL A 1 124 ? -4.552 2.276 10.599 1.00 96.38 124 VAL A O 1
ATOM 870 N N . SER A 1 125 ? -5.092 4.252 11.490 1.00 94.50 125 SER A N 1
ATOM 871 C CA . SER A 1 125 ? -5.308 3.725 12.832 1.00 94.50 125 SER A CA 1
ATOM 872 C C . SER A 1 125 ? -6.444 4.444 13.535 1.00 94.50 125 SER A C 1
ATOM 874 O O . SER A 1 125 ? -6.698 5.618 13.286 1.00 94.50 125 SER A O 1
ATOM 876 N N . ASP A 1 126 ? -7.116 3.729 14.425 1.00 91.56 126 ASP A N 1
ATOM 877 C CA . ASP A 1 126 ? -8.075 4.285 15.369 1.00 91.56 126 ASP A CA 1
ATOM 878 C C . ASP A 1 126 ? -7.708 3.774 16.757 1.00 91.56 126 ASP A C 1
ATOM 880 O O . ASP A 1 126 ? -7.597 2.565 17.001 1.00 91.56 126 ASP A O 1
ATOM 884 N N . LYS A 1 127 ? -7.489 4.717 17.666 1.00 87.06 127 LYS A N 1
ATOM 885 C CA . LYS A 1 127 ? -7.220 4.433 19.067 1.00 87.06 127 LYS A CA 1
ATOM 886 C C . LYS A 1 127 ? -8.178 5.250 19.909 1.00 87.06 127 LYS A C 1
ATOM 888 O O . LYS A 1 127 ? -8.037 6.466 20.014 1.00 87.06 127 LYS A O 1
ATOM 893 N N . ASN A 1 128 ? -9.136 4.568 20.533 1.00 80.50 128 ASN A N 1
ATOM 894 C CA . ASN A 1 128 ? -10.161 5.190 21.373 1.00 80.50 128 ASN A CA 1
ATOM 895 C C . ASN A 1 128 ? -10.939 6.306 20.644 1.00 80.50 128 ASN A C 1
ATOM 897 O O . ASN A 1 128 ? -11.265 7.325 21.247 1.00 80.50 128 ASN A O 1
ATOM 901 N N . GLY A 1 129 ? -11.212 6.140 19.345 1.00 80.44 129 GLY A N 1
ATOM 902 C CA . GLY A 1 129 ? -11.929 7.128 18.535 1.00 80.44 129 GLY A CA 1
ATOM 903 C C . GLY A 1 129 ? -11.093 8.283 17.999 1.00 80.44 129 GLY A C 1
ATOM 904 O O . GLY A 1 129 ? -11.627 9.114 17.266 1.00 80.44 129 GLY A O 1
ATOM 905 N N . VAL A 1 130 ? -9.792 8.323 18.292 1.00 87.94 130 VAL A N 1
ATOM 906 C CA . VAL A 1 130 ? -8.852 9.192 17.579 1.00 87.94 130 VAL A CA 1
ATOM 907 C C . VAL A 1 130 ? -8.369 8.457 16.337 1.00 87.94 130 VAL A C 1
ATOM 909 O O . VAL A 1 130 ? -7.719 7.417 16.450 1.00 87.94 130 VAL A O 1
ATOM 912 N N . GLN A 1 131 ? -8.698 9.006 15.168 1.00 90.06 131 GLN A N 1
ATOM 913 C CA . GLN A 1 131 ? -8.351 8.450 13.863 1.00 90.06 131 GLN A CA 1
ATOM 914 C C . GLN A 1 131 ? -7.118 9.152 13.300 1.00 90.06 131 GLN A C 1
ATOM 916 O O . GLN A 1 131 ? -7.115 10.374 13.153 1.00 90.06 131 GLN A O 1
ATOM 921 N N . THR A 1 132 ? -6.103 8.373 12.942 1.00 93.38 132 THR A N 1
ATOM 922 C CA . THR A 1 132 ? -4.907 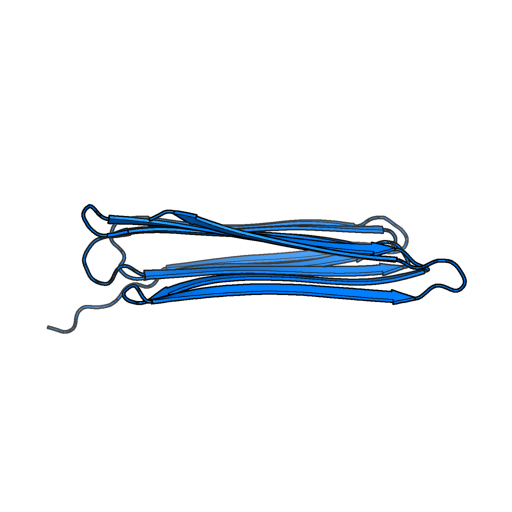8.844 12.240 1.00 93.38 132 THR A CA 1
ATOM 923 C C . THR A 1 132 ? -4.891 8.244 10.848 1.00 93.38 132 THR A C 1
ATOM 925 O O . THR A 1 132 ? -5.054 7.033 10.691 1.00 93.38 132 THR A O 1
ATOM 928 N N . LEU A 1 133 ? -4.679 9.098 9.851 1.00 94.94 133 LEU A N 1
ATOM 929 C CA . LEU A 1 133 ? -4.557 8.721 8.454 1.00 94.94 133 LEU A CA 1
ATOM 930 C C . LEU A 1 133 ? -3.237 9.268 7.930 1.00 94.94 133 LEU A C 1
ATOM 932 O O . LEU A 1 133 ? -2.960 10.457 8.074 1.00 94.94 133 LEU A O 1
ATOM 936 N N . GLU A 1 134 ? -2.456 8.411 7.296 1.00 95.31 134 GLU A N 1
ATOM 937 C CA . GLU A 1 134 ? -1.232 8.795 6.613 1.00 95.31 134 GLU A CA 1
ATOM 938 C C . GLU A 1 134 ? -1.230 8.178 5.220 1.00 95.31 134 GLU A C 1
ATOM 940 O O . GLU A 1 134 ? -1.555 7.005 5.028 1.00 95.31 134 GLU A O 1
ATOM 945 N N . ASN A 1 135 ? -0.903 9.001 4.232 1.00 95.62 135 ASN A N 1
ATOM 946 C CA . ASN A 1 135 ? -0.825 8.593 2.844 1.00 95.62 135 ASN A CA 1
ATOM 947 C C . ASN A 1 135 ? 0.335 9.344 2.192 1.00 95.62 135 ASN A C 1
ATOM 949 O O . ASN A 1 135 ? 0.339 10.575 2.185 1.00 95.62 135 ASN A O 1
ATOM 953 N N . SER A 1 136 ? 1.333 8.618 1.696 1.00 96.31 136 SER A N 1
ATOM 954 C CA . SER A 1 136 ? 2.548 9.206 1.136 1.00 96.31 136 SER A CA 1
ATOM 955 C C . SER A 1 136 ? 2.938 8.497 -0.149 1.00 96.31 136 SER A C 1
ATOM 957 O O . SER A 1 136 ? 2.997 7.271 -0.202 1.00 96.31 136 SER A O 1
ATOM 959 N N . GLN A 1 137 ? 3.216 9.282 -1.185 1.00 97.12 137 GLN A N 1
ATOM 960 C CA . GLN A 1 137 ? 3.700 8.807 -2.471 1.00 97.12 137 GLN A CA 1
ATOM 961 C C . GLN A 1 137 ? 5.028 9.486 -2.766 1.00 97.12 137 GLN A C 1
ATOM 963 O O . GLN A 1 137 ? 5.143 10.710 -2.685 1.00 97.12 137 GLN A O 1
ATOM 968 N N . LYS A 1 138 ? 6.030 8.694 -3.132 1.00 96.44 138 LYS A N 1
ATOM 969 C CA . LYS A 1 138 ? 7.348 9.182 -3.532 1.00 96.44 138 LYS A CA 1
ATOM 970 C C . LYS A 1 138 ? 7.715 8.561 -4.864 1.00 96.44 138 LYS A C 1
ATOM 972 O O . LYS A 1 138 ? 7.516 7.368 -5.068 1.00 96.44 138 LYS A O 1
ATOM 977 N N . ALA A 1 139 ? 8.271 9.372 -5.750 1.00 96.19 139 ALA A N 1
ATOM 978 C CA . ALA A 1 139 ? 8.782 8.934 -7.036 1.00 96.19 139 ALA A CA 1
ATOM 979 C C . ALA A 1 139 ? 10.106 9.629 -7.327 1.00 96.19 139 ALA A C 1
ATOM 981 O O . ALA A 1 139 ? 10.258 10.826 -7.082 1.00 96.19 139 ALA A O 1
ATOM 982 N N . SER A 1 140 ? 11.036 8.884 -7.900 1.00 94.69 140 SER A N 1
ATOM 983 C CA . SER A 1 140 ? 12.213 9.406 -8.568 1.00 94.69 140 SER A CA 1
ATOM 984 C C . SER A 1 140 ? 12.342 8.733 -9.930 1.00 94.69 140 SER A C 1
ATOM 986 O O . SER A 1 140 ? 12.024 7.554 -10.108 1.00 94.69 140 SER A O 1
ATOM 988 N N . SER A 1 141 ? 12.782 9.513 -10.909 1.00 93.94 141 SER A N 1
ATOM 989 C CA . SER A 1 141 ? 13.080 9.032 -12.249 1.00 93.94 141 SER A CA 1
ATOM 990 C C . SER A 1 141 ? 14.326 9.727 -12.775 1.00 93.94 141 SER A C 1
ATOM 992 O O . SER A 1 141 ? 14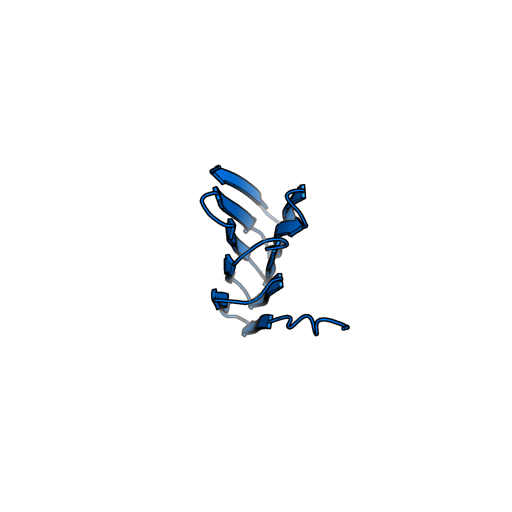.555 10.907 -12.506 1.00 93.94 141 SER A O 1
ATOM 994 N N . SER A 1 142 ? 15.130 8.980 -13.521 1.00 93.19 142 SER A N 1
ATOM 995 C CA . SER A 1 142 ? 16.263 9.492 -14.281 1.00 93.19 142 SER A CA 1
ATOM 996 C C . SER A 1 142 ? 16.309 8.806 -15.641 1.00 93.19 142 SER A C 1
ATOM 998 O O . SER A 1 142 ? 16.149 7.589 -15.734 1.00 93.19 142 SER A O 1
ATOM 1000 N N . SER A 1 143 ? 16.529 9.584 -16.696 1.00 91.75 143 SER A N 1
ATOM 1001 C CA . SER A 1 143 ? 16.717 9.085 -18.057 1.00 91.75 143 SER A CA 1
ATOM 1002 C C . SER A 1 143 ? 17.659 10.012 -18.818 1.00 91.75 143 SER A C 1
ATOM 1004 O O . SER A 1 143 ? 17.755 11.200 -18.507 1.00 91.75 143 SER A O 1
ATOM 1006 N N . LYS A 1 144 ? 18.354 9.473 -19.826 1.00 83.50 144 LYS A N 1
ATOM 1007 C CA . LYS A 1 144 ? 19.030 10.293 -20.846 1.00 83.50 144 LYS A CA 1
ATOM 1008 C C . LYS A 1 144 ? 18.039 10.996 -21.786 1.00 83.50 144 LYS A C 1
ATOM 1010 O O . LYS A 1 144 ? 18.436 11.922 -22.487 1.00 83.50 144 LYS A O 1
ATOM 1015 N N . GLY A 1 145 ? 16.789 10.529 -21.827 1.00 83.06 145 GLY A N 1
ATOM 1016 C CA . GLY A 1 145 ? 15.679 11.095 -22.589 1.00 83.06 145 GLY A CA 1
ATOM 1017 C C . GLY A 1 145 ? 14.571 11.625 -21.677 1.00 83.06 145 GLY A C 1
ATOM 1018 O O . GLY A 1 145 ? 14.833 12.281 -20.671 1.00 83.06 145 GLY A O 1
ATOM 1019 N N . SER A 1 146 ? 13.314 11.369 -22.040 1.00 85.75 146 SER A N 1
ATOM 1020 C CA . SER A 1 146 ? 12.159 11.802 -21.250 1.00 85.75 146 SER A CA 1
ATOM 1021 C C . SER A 1 146 ? 12.000 10.980 -19.970 1.00 85.75 146 SER A C 1
ATOM 1023 O O . SER A 1 146 ? 12.136 9.760 -19.974 1.00 85.75 146 SER A O 1
ATOM 1025 N N . SER A 1 147 ? 11.636 11.658 -18.885 1.00 90.56 147 SER A N 1
ATOM 1026 C CA . SER A 1 147 ? 11.264 11.047 -17.609 1.00 90.56 147 SER A CA 1
ATOM 1027 C C . SER A 1 147 ? 9.947 11.628 -17.116 1.00 90.56 147 SER A C 1
ATOM 1029 O O . SER A 1 147 ? 9.711 12.828 -17.278 1.00 90.56 147 SER A O 1
ATOM 1031 N N . SER A 1 148 ? 9.116 10.816 -16.467 1.00 91.06 148 SER A N 1
ATOM 1032 C CA . SER A 1 148 ? 7.893 11.296 -15.821 1.00 91.06 148 SER A CA 1
ATOM 1033 C C . SER A 1 148 ? 7.665 10.621 -14.473 1.00 91.06 148 SER A C 1
ATOM 1035 O O . SER A 1 148 ? 8.196 9.544 -14.202 1.00 91.06 148 SER A O 1
ATOM 1037 N N . ALA A 1 149 ? 6.889 11.279 -13.618 1.00 92.12 149 ALA A N 1
ATOM 1038 C CA . ALA A 1 149 ? 6.433 10.742 -12.348 1.00 92.12 149 ALA A CA 1
ATOM 1039 C C . ALA A 1 149 ? 5.020 11.254 -12.065 1.00 92.12 149 ALA A C 1
ATOM 1041 O O . ALA A 1 149 ? 4.722 12.427 -12.288 1.00 92.12 149 ALA A O 1
ATOM 1042 N N . SER A 1 150 ? 4.159 10.380 -11.557 1.00 91.75 150 SER A N 1
ATOM 1043 C CA . SER A 1 150 ? 2.783 10.704 -11.189 1.00 91.75 150 SER A CA 1
ATOM 1044 C C . SER A 1 150 ? 2.425 10.035 -9.875 1.00 91.75 150 SER A C 1
ATOM 1046 O O . SER A 1 150 ? 2.768 8.873 -9.662 1.00 91.75 150 SER A O 1
ATOM 1048 N N . ALA A 1 151 ? 1.697 10.748 -9.026 1.00 93.00 151 ALA A N 1
ATOM 1049 C CA . ALA A 1 151 ? 1.204 10.242 -7.758 1.00 93.00 151 ALA A CA 1
ATOM 1050 C C . ALA A 1 151 ? -0.280 10.577 -7.598 1.00 93.00 151 ALA A C 1
ATOM 1052 O O . ALA A 1 151 ? -0.735 11.643 -8.012 1.00 93.00 151 ALA A O 1
ATOM 1053 N N . SER A 1 152 ? -1.017 9.672 -6.968 1.00 93.06 152 SER A N 1
ATOM 1054 C CA . SER A 1 152 ? -2.420 9.841 -6.612 1.00 93.06 152 SER A CA 1
ATOM 1055 C C . SER A 1 152 ? -2.669 9.290 -5.218 1.00 93.06 152 SER A C 1
ATOM 1057 O O . SER A 1 152 ? -2.217 8.191 -4.892 1.00 93.06 152 SER A O 1
ATOM 1059 N N . SER A 1 153 ? -3.440 10.018 -4.424 1.00 92.62 153 SER A N 1
ATOM 1060 C CA . SER A 1 153 ? -3.903 9.579 -3.113 1.00 92.62 153 SER A CA 1
ATOM 1061 C C . SER A 1 153 ? -5.383 9.880 -2.947 1.00 92.62 153 SER A C 1
ATOM 1063 O O . SER A 1 153 ? -5.872 10.933 -3.352 1.00 92.62 153 SER A O 1
ATOM 1065 N N . SER A 1 154 ? -6.103 8.956 -2.319 1.00 92.81 154 SER A N 1
ATOM 1066 C CA . SER A 1 154 ? -7.489 9.167 -1.911 1.00 92.81 154 SER A CA 1
ATOM 1067 C C . SER A 1 154 ? -7.742 8.560 -0.540 1.00 92.81 154 SER A C 1
ATOM 1069 O O . SER A 1 154 ? -7.186 7.517 -0.199 1.00 92.81 154 SER A O 1
ATOM 1071 N N . ALA A 1 155 ? -8.606 9.200 0.240 1.00 91.94 155 ALA A N 1
ATOM 1072 C CA . ALA A 1 155 ? -9.086 8.679 1.510 1.00 91.94 155 ALA A CA 1
ATOM 1073 C C . ALA A 1 155 ? -10.611 8.801 1.566 1.00 91.94 155 ALA A C 1
ATOM 1075 O O . ALA A 1 155 ? -11.177 9.821 1.176 1.00 91.94 155 ALA A O 1
ATOM 1076 N N . ILE A 1 156 ? -11.268 7.755 2.055 1.00 91.12 156 ILE A N 1
ATOM 1077 C CA . ILE A 1 156 ? -12.712 7.697 2.263 1.00 91.12 156 ILE A CA 1
ATOM 1078 C C . ILE A 1 156 ? -12.943 7.424 3.743 1.00 91.12 156 ILE A C 1
ATOM 1080 O O . ILE A 1 156 ? -12.489 6.407 4.263 1.00 91.12 156 ILE A O 1
ATOM 1084 N N . LEU A 1 157 ? -13.658 8.328 4.413 1.00 90.06 157 LEU A N 1
ATOM 1085 C CA . LEU A 1 157 ? -14.078 8.171 5.803 1.00 90.06 157 LEU A CA 1
ATOM 1086 C C . LEU A 1 157 ? -15.603 8.080 5.835 1.00 90.06 157 LEU A C 1
ATOM 1088 O O . LEU A 1 157 ? -16.291 9.016 5.430 1.00 90.06 157 LEU A O 1
ATOM 1092 N N . LYS A 1 158 ? -16.127 6.960 6.329 1.00 86.06 158 LYS A N 1
ATOM 1093 C CA . LYS A 1 158 ? -17.551 6.741 6.595 1.00 86.06 158 LYS A CA 1
ATOM 1094 C C . LYS A 1 158 ? -17.742 6.533 8.097 1.00 86.06 158 LYS A C 1
ATOM 1096 O O . LYS A 1 158 ? -17.000 5.766 8.717 1.00 86.06 158 LYS A O 1
ATOM 1101 N N . ARG A 1 159 ? -18.700 7.256 8.667 1.00 76.50 159 ARG A N 1
ATOM 1102 C CA . ARG A 1 159 ? -19.059 7.256 10.088 1.00 76.50 159 ARG A CA 1
ATOM 1103 C C . ARG A 1 159 ? -20.532 6.926 10.244 1.00 76.50 159 ARG A C 1
ATOM 1105 O O . ARG A 1 159 ? -21.270 7.199 9.271 1.00 76.50 159 ARG A O 1
#

Sequence (159 aa):
MLRKHFRIIVNGDGQAHSNGANSSLTIGANADISNTYVGSALSNGAASGETNGMAGNASLNVDGGSGTGGSAMMEAWGGGKGDSSVFTNTGLTLKQWDQLRNITINGGVAASGDRTQVNSFSMVSDKNGVQTLENSQKASSSSKGSSSASASSSAILKR

Foldseek 3Di:
DDDDQDEEEWEKEDEWEDEADETEEEIFFEDAEEAHLEYETEYEYEYEYQEYEYEYETEYAYAYEQNRKYKTKYKYKYWYQFKYKYKYKYWYWYHYPPDIKIKIKIKIKIKGARIKIKMWIWMWIATNNDIDTDTDIDMDYDHPDDMDMDMDMDMDIDD

Radius of gyration: 17.77 Å; chains: 1; bounding box: 43×23×61 Å

Secondary structure (DSSP, 8-state):
-PPP--EEEEEEEEEEE-SSS-EEEEEEEEEEEES-SEEEEEEEEEEEESSEEEEEEEEEEEEESTT-EEEEEEEEEEEESS-EEEEEEEEEEEEETTEEEEEEEEEEEEEESSEEEEEEEEEEEEETTEEEEEEEEEEEEE-SS--EEEEEEEEEEE-